Protein AF-A0A9X3WX62-F1 (afdb_monomer_lite)

pLDDT: mean 73.56, std 19.34, range [45.44, 95.88]

Radius of gyration: 12.81 Å; chains: 1; bounding box: 22×30×30 Å

Structure (mmCIF, N/CA/C/O backbone):
data_AF-A0A9X3WX62-F1
#
_entry.id   AF-A0A9X3WX62-F1
#
loop_
_atom_site.group_PDB
_atom_site.id
_atom_site.type_symbol
_atom_site.label_atom_id
_atom_site.label_alt_id
_atom_site.label_comp_id
_atom_site.label_asym_id
_atom_site.label_entity_id
_atom_site.label_seq_id
_atom_site.pdbx_PDB_ins_code
_atom_site.Cartn_x
_atom_site.Cartn_y
_atom_site.Cartn_z
_atom_site.occupancy
_atom_site.B_iso_or_equiv
_atom_site.auth_seq_id
_atom_site.auth_comp_id
_atom_site.auth_asym_id
_atom_site.auth_atom_id
_atom_site.pdbx_PDB_model_num
ATOM 1 N N . MET A 1 1 ? -2.533 -2.790 -15.055 1.00 56.28 1 MET A N 1
ATOM 2 C CA . MET A 1 1 ? -3.636 -2.712 -14.064 1.00 56.28 1 MET A CA 1
ATOM 3 C C . MET A 1 1 ? -3.329 -3.684 -12.925 1.00 56.28 1 MET A C 1
ATOM 5 O O . MET A 1 1 ? -3.693 -4.852 -12.999 1.00 56.28 1 MET A O 1
ATOM 9 N N . ILE A 1 2 ? -2.582 -3.222 -11.919 1.00 58.91 2 ILE A N 1
ATOM 10 C CA . ILE A 1 2 ? -2.352 -3.938 -10.659 1.00 58.91 2 ILE A CA 1
ATOM 11 C C . ILE A 1 2 ? -2.990 -3.077 -9.573 1.00 58.91 2 ILE A C 1
ATOM 13 O O . ILE A 1 2 ? -2.355 -2.214 -8.988 1.00 58.91 2 ILE A O 1
ATOM 17 N N . ASP A 1 3 ? -4.280 -3.292 -9.327 1.00 79.88 3 ASP A N 1
ATOM 18 C CA . ASP A 1 3 ? -4.960 -2.689 -8.173 1.00 79.88 3 ASP A CA 1
ATOM 19 C C . ASP A 1 3 ? -4.908 -3.628 -6.960 1.00 79.88 3 ASP A C 1
ATOM 21 O O . ASP A 1 3 ? -5.676 -3.479 -6.013 1.00 79.88 3 ASP A O 1
ATOM 25 N N . LEU A 1 4 ? -4.041 -4.649 -6.986 1.00 86.25 4 LEU A N 1
ATOM 26 C CA . LEU A 1 4 ? -3.939 -5.631 -5.909 1.00 86.25 4 LEU A CA 1
ATOM 27 C C . LEU A 1 4 ? -3.401 -4.982 -4.630 1.00 86.25 4 LEU A C 1
ATOM 29 O O . LEU A 1 4 ? -4.015 -5.146 -3.577 1.00 86.25 4 LEU A O 1
ATOM 33 N N . SER A 1 5 ? -2.313 -4.213 -4.724 1.00 90.19 5 SER A N 1
ATOM 34 C CA . SER A 1 5 ? -1.760 -3.438 -3.606 1.00 90.19 5 SER A CA 1
ATOM 35 C C . SER A 1 5 ? -2.798 -2.470 -3.032 1.00 90.19 5 SER A C 1
ATOM 37 O O . SER A 1 5 ? -3.058 -2.492 -1.826 1.00 90.19 5 SER A O 1
ATOM 39 N N . TRP A 1 6 ? -3.491 -1.712 -3.889 1.00 90.44 6 TRP A N 1
ATOM 40 C CA . TRP A 1 6 ? -4.574 -0.812 -3.472 1.00 90.44 6 TRP A CA 1
ATOM 41 C C . TRP A 1 6 ? -5.744 -1.547 -2.804 1.00 90.44 6 TRP A C 1
ATOM 43 O O . TRP A 1 6 ? -6.249 -1.114 -1.771 1.00 90.44 6 TRP A O 1
ATOM 53 N N . LYS A 1 7 ? -6.159 -2.695 -3.343 1.00 92.88 7 LYS A N 1
ATOM 54 C CA . LYS A 1 7 ? -7.270 -3.496 -2.813 1.00 92.88 7 LYS A CA 1
ATOM 55 C C . LYS A 1 7 ? -6.933 -4.163 -1.478 1.00 92.88 7 LYS A C 1
ATOM 57 O O . LYS A 1 7 ? -7.823 -4.348 -0.646 1.00 92.88 7 LYS A O 1
ATOM 62 N N . VAL A 1 8 ? -5.677 -4.547 -1.257 1.00 90.88 8 VAL A N 1
ATOM 63 C CA . VAL A 1 8 ? -5.210 -5.050 0.045 1.00 90.88 8 VAL A CA 1
ATOM 64 C C . VAL A 1 8 ? -5.198 -3.914 1.063 1.00 90.88 8 VAL A C 1
ATOM 66 O O . VAL A 1 8 ? -5.723 -4.082 2.167 1.00 90.88 8 VAL A O 1
ATOM 69 N N . PHE A 1 9 ? -4.698 -2.738 0.680 1.00 94.00 9 PHE A N 1
ATOM 70 C CA . PHE A 1 9 ? -4.731 -1.553 1.531 1.00 94.00 9 PHE A CA 1
ATOM 71 C C . PHE A 1 9 ? -6.162 -1.136 1.888 1.00 94.00 9 PHE A C 1
ATOM 73 O O . PHE A 1 9 ? -6.465 -0.963 3.064 1.00 94.00 9 PHE A O 1
ATOM 80 N N . SER A 1 10 ? -7.076 -1.063 0.917 1.00 94.19 10 SER A N 1
ATOM 81 C CA . SER A 1 10 ? -8.457 -0.625 1.163 1.00 94.19 10 SER A CA 1
ATOM 82 C C . SER A 1 10 ? -9.223 -1.547 2.116 1.00 94.19 10 SER A C 1
ATOM 84 O O . SER A 1 10 ? -10.180 -1.117 2.751 1.00 94.19 10 SER A O 1
ATOM 86 N N . GLN A 1 11 ? -8.838 -2.824 2.191 1.00 95.12 11 GLN A N 1
ATOM 87 C CA . GLN A 1 11 ? -9.462 -3.807 3.078 1.00 95.12 11 GLN A CA 1
ATOM 88 C C . GLN A 1 11 ? -8.812 -3.868 4.461 1.00 95.12 11 GLN A C 1
ATOM 90 O O . GLN A 1 11 ? -9.500 -4.137 5.442 1.00 95.12 11 GLN A O 1
ATOM 95 N N . THR A 1 12 ? -7.497 -3.661 4.547 1.00 95.00 12 THR A N 1
ATOM 96 C CA . THR A 1 12 ? -6.733 -3.901 5.784 1.00 95.00 12 THR A CA 1
ATOM 97 C C . THR A 1 12 ? -6.281 -2.622 6.479 1.00 95.00 12 THR A C 1
ATOM 99 O O . THR A 1 12 ? -5.974 -2.654 7.667 1.00 95.00 12 THR A O 1
ATOM 102 N N . GLY A 1 13 ? -6.200 -1.506 5.751 1.00 94.38 13 GLY A N 1
ATOM 103 C CA . GLY A 1 13 ? -5.590 -0.258 6.206 1.00 94.38 13 GLY A CA 1
ATOM 104 C C . GLY A 1 13 ? -4.101 -0.381 6.545 1.00 94.38 13 GLY A C 1
ATOM 105 O O . GLY A 1 13 ? -3.537 0.547 7.120 1.00 94.38 13 GLY A O 1
ATOM 106 N N . ASN A 1 14 ? -3.454 -1.511 6.235 1.00 95.81 14 ASN A N 1
ATOM 107 C CA . ASN A 1 14 ? -2.067 -1.746 6.611 1.00 95.81 14 ASN A CA 1
ATOM 108 C C . ASN A 1 14 ? -1.125 -1.064 5.608 1.00 95.81 14 ASN A C 1
ATOM 110 O O . ASN A 1 14 ? -0.932 -1.538 4.485 1.00 95.81 14 ASN A O 1
ATOM 114 N N . ILE A 1 15 ? -0.557 0.066 6.028 1.00 94.62 15 ILE A N 1
ATOM 115 C CA . ILE A 1 15 ? 0.316 0.893 5.192 1.00 94.62 15 ILE A CA 1
ATOM 116 C C . ILE A 1 15 ? 1.662 0.222 4.902 1.00 94.62 15 ILE A C 1
ATOM 118 O O . ILE A 1 15 ? 2.154 0.330 3.782 1.00 94.62 15 ILE A O 1
ATOM 122 N N . GLU A 1 16 ? 2.236 -0.523 5.853 1.00 95.88 16 GLU A N 1
ATOM 123 C CA . GLU A 1 16 ? 3.513 -1.214 5.633 1.00 95.88 16 GLU A CA 1
ATOM 124 C C . GLU A 1 16 ? 3.408 -2.240 4.496 1.00 95.88 16 GLU A C 1
ATOM 126 O O . GLU A 1 16 ? 4.255 -2.280 3.607 1.00 95.88 16 GLU A O 1
ATOM 131 N N . THR A 1 17 ? 2.334 -3.033 4.482 1.00 94.12 17 THR A N 1
ATOM 132 C CA . THR A 1 17 ? 2.081 -4.047 3.447 1.00 94.12 17 THR A CA 1
ATOM 133 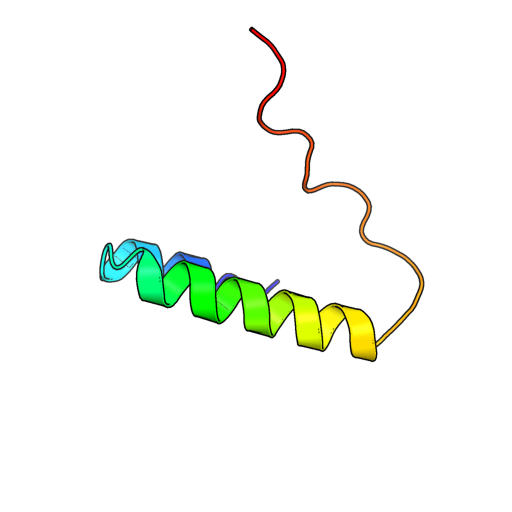C C . THR A 1 17 ? 1.892 -3.400 2.080 1.00 94.12 17 THR A C 1
ATOM 135 O O . THR A 1 17 ? 2.439 -3.883 1.093 1.00 94.12 17 THR A O 1
ATOM 138 N N . TYR A 1 18 ? 1.153 -2.289 2.017 1.00 93.62 18 TYR A N 1
ATOM 139 C CA . TYR A 1 18 ? 0.9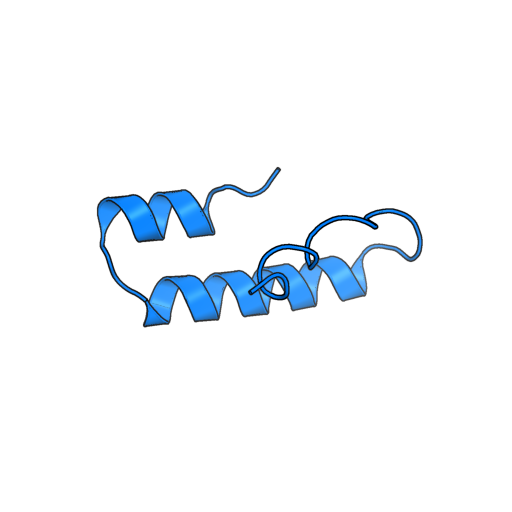74 -1.534 0.779 1.00 93.62 18 TYR A CA 1
ATOM 140 C C . TYR A 1 18 ? 2.311 -1.064 0.195 1.00 93.62 18 TYR A C 1
ATOM 142 O O . TYR A 1 18 ? 2.568 -1.281 -0.988 1.00 93.62 18 TYR A O 1
ATOM 150 N N . LEU A 1 19 ? 3.174 -0.469 1.025 1.00 93.88 19 LE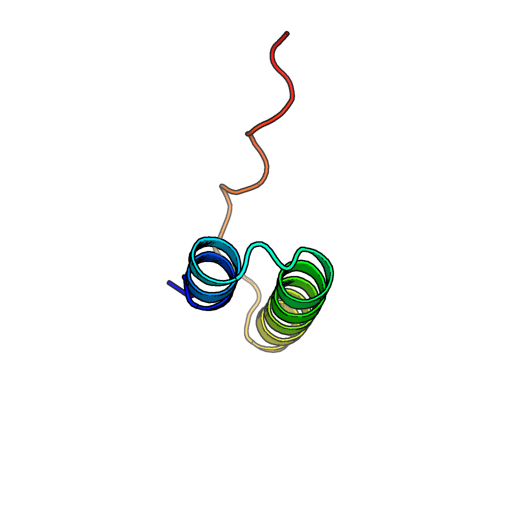U A N 1
ATOM 151 C CA . LEU A 1 19 ? 4.474 0.040 0.588 1.00 93.88 19 LEU A CA 1
ATOM 152 C C . LEU A 1 19 ? 5.395 -1.084 0.103 1.00 93.88 19 LEU A C 1
ATOM 154 O O . LEU A 1 19 ? 5.992 -0.950 -0.961 1.00 93.88 19 LEU A O 1
ATOM 158 N N . LEU A 1 20 ? 5.438 -2.214 0.817 1.00 93.81 20 LEU A N 1
ATOM 159 C CA . LEU A 1 20 ? 6.204 -3.392 0.394 1.00 93.81 20 LEU A CA 1
ATOM 160 C C . LEU A 1 20 ? 5.721 -3.937 -0.957 1.00 93.81 20 LEU A C 1
ATOM 162 O O . LEU A 1 20 ? 6.525 -4.286 -1.816 1.00 93.81 20 LEU A O 1
ATOM 166 N N . MET A 1 21 ? 4.403 -4.003 -1.165 1.00 91.56 21 MET A N 1
ATOM 167 C CA . MET A 1 21 ? 3.838 -4.450 -2.440 1.00 91.56 21 MET A CA 1
ATOM 168 C C . MET A 1 21 ? 4.151 -3.473 -3.577 1.00 91.56 21 MET A C 1
ATOM 170 O O . MET A 1 21 ? 4.491 -3.921 -4.667 1.00 91.56 21 MET A O 1
ATOM 174 N N . LYS A 1 22 ? 4.082 -2.158 -3.323 1.00 88.25 22 LYS A N 1
ATOM 175 C CA . LYS A 1 22 ? 4.461 -1.129 -4.302 1.00 88.25 22 LYS A CA 1
ATOM 176 C C . LYS A 1 22 ? 5.937 -1.214 -4.684 1.00 88.25 22 LYS A C 1
ATOM 178 O O . LYS A 1 22 ? 6.239 -1.087 -5.860 1.00 88.25 22 LYS A O 1
ATOM 183 N N . GLU A 1 23 ? 6.829 -1.446 -3.725 1.00 89.75 23 GLU A N 1
ATOM 184 C CA . GLU A 1 23 ? 8.264 -1.598 -3.991 1.00 89.75 23 GLU A CA 1
ATOM 185 C C . GLU A 1 23 ? 8.542 -2.813 -4.883 1.00 89.75 23 GLU A C 1
ATOM 187 O O . GLU A 1 23 ? 9.279 -2.706 -5.858 1.00 89.75 23 GLU A O 1
ATOM 192 N N . LEU A 1 24 ? 7.886 -3.946 -4.612 1.00 87.81 24 LEU A N 1
ATOM 193 C CA . LEU A 1 24 ? 7.980 -5.128 -5.468 1.00 87.81 24 LEU A CA 1
ATOM 194 C C . LEU A 1 24 ? 7.449 -4.853 -6.878 1.00 87.81 24 LEU A C 1
ATOM 196 O O . LEU A 1 24 ? 8.110 -5.219 -7.843 1.00 87.81 24 LEU A O 1
ATOM 200 N N . GLU A 1 25 ? 6.282 -4.212 -7.005 1.00 85.31 25 GLU A N 1
ATOM 201 C CA . GLU A 1 25 ? 5.725 -3.810 -8.306 1.00 85.31 25 GLU A CA 1
ATOM 202 C C . GLU A 1 25 ? 6.725 -2.960 -9.105 1.00 85.31 25 GLU A C 1
ATOM 204 O O . GLU A 1 25 ? 6.967 -3.274 -10.266 1.00 85.31 25 GLU A O 1
ATOM 209 N N . THR A 1 26 ? 7.367 -1.969 -8.475 1.00 81.69 26 THR A N 1
ATOM 210 C CA . THR A 1 26 ? 8.399 -1.138 -9.117 1.00 81.69 26 THR A CA 1
ATOM 211 C C . THR A 1 26 ? 9.593 -1.969 -9.596 1.00 81.69 26 THR A C 1
ATOM 213 O O . THR A 1 26 ? 10.034 -1.799 -10.728 1.00 81.69 26 THR A O 1
ATOM 216 N N . VAL A 1 27 ? 10.089 -2.905 -8.776 1.00 80.38 27 VAL A N 1
ATOM 217 C CA . VAL A 1 27 ? 11.212 -3.787 -9.154 1.00 80.38 27 VAL A CA 1
ATOM 218 C C . VAL A 1 27 ? 10.853 -4.658 -10.365 1.00 80.38 27 VAL A C 1
ATOM 220 O O . VAL A 1 27 ? 11.655 -4.802 -11.282 1.00 80.38 27 VAL A O 1
ATOM 223 N N . TYR A 1 28 ? 9.635 -5.208 -10.408 1.00 72.31 28 TYR A N 1
ATOM 224 C CA . TYR A 1 28 ? 9.176 -6.001 -11.554 1.00 72.31 28 TYR A CA 1
ATOM 225 C C . TYR A 1 28 ? 8.920 -5.155 -12.810 1.00 72.31 28 TYR A C 1
ATOM 227 O O . TYR A 1 28 ? 9.091 -5.661 -13.916 1.00 72.31 28 TYR A O 1
ATOM 235 N N . GLU A 1 29 ? 8.494 -3.898 -12.671 1.00 69.62 29 GLU A N 1
ATOM 236 C CA . GLU A 1 29 ? 8.308 -2.979 -13.802 1.00 69.62 29 GLU A CA 1
ATOM 237 C C . GLU A 1 29 ? 9.654 -2.568 -14.426 1.00 69.62 29 GLU A C 1
ATOM 239 O O . GLU A 1 29 ? 9.767 -2.527 -15.653 1.00 69.62 29 GLU A O 1
ATOM 244 N N . GLU A 1 30 ? 10.692 -2.355 -13.610 1.00 64.56 30 GLU A N 1
ATOM 245 C CA . GLU A 1 30 ? 12.046 -2.015 -14.078 1.00 64.56 30 GLU A CA 1
ATOM 246 C C . GLU A 1 30 ? 12.715 -3.146 -14.880 1.00 64.56 30 GLU A C 1
ATOM 248 O O . GLU A 1 30 ? 13.466 -2.875 -15.820 1.00 64.56 30 GLU A O 1
ATOM 253 N N . ASP A 1 31 ? 12.408 -4.408 -14.570 1.00 60.28 31 ASP A N 1
ATOM 254 C CA . ASP A 1 31 ? 13.008 -5.573 -15.229 1.00 60.28 31 ASP A CA 1
ATOM 255 C C . ASP A 1 31 ? 12.348 -5.953 -16.579 1.00 60.28 31 ASP A C 1
ATOM 257 O O . ASP A 1 31 ? 12.926 -6.742 -17.335 1.00 60.28 31 ASP A O 1
ATOM 261 N N . VAL A 1 32 ? 11.150 -5.437 -16.915 1.00 57.84 32 VAL A N 1
ATOM 262 C CA . VAL A 1 32 ? 10.317 -6.009 -18.003 1.00 57.84 32 VAL A CA 1
ATOM 263 C C . VAL A 1 32 ? 10.208 -5.169 -19.291 1.00 57.84 32 VAL A C 1
ATOM 265 O O . VAL A 1 32 ? 10.018 -5.784 -20.340 1.00 57.84 32 VAL A O 1
ATOM 268 N N . ALA A 1 33 ? 10.398 -3.842 -19.321 1.00 49.31 33 ALA A N 1
ATOM 269 C CA . ALA A 1 33 ? 10.593 -3.106 -20.591 1.00 49.31 33 ALA A CA 1
ATOM 270 C C . ALA A 1 33 ? 10.981 -1.624 -20.403 1.00 49.31 33 ALA A C 1
ATOM 272 O O . ALA A 1 33 ? 10.412 -0.953 -19.543 1.00 49.31 33 ALA A O 1
ATOM 273 N N . PRO A 1 34 ? 11.838 -1.055 -21.279 1.00 54.06 34 PRO A N 1
ATOM 274 C CA . PRO A 1 34 ? 11.791 0.367 -21.578 1.00 54.06 34 PRO A CA 1
ATOM 275 C C . PRO A 1 34 ? 10.578 0.647 -22.484 1.00 54.06 34 PRO A C 1
ATOM 277 O O . PRO A 1 34 ? 10.272 -0.142 -23.372 1.00 54.06 34 PRO A O 1
ATOM 280 N N . GLU A 1 35 ? 9.973 1.818 -22.303 1.00 52.78 35 GLU A N 1
ATOM 281 C CA . GLU A 1 35 ? 8.868 2.403 -23.082 1.00 52.78 35 GLU A CA 1
ATOM 282 C C . GLU A 1 35 ? 7.445 2.178 -22.528 1.00 52.78 35 GLU A C 1
ATOM 284 O O . GLU A 1 35 ? 6.924 1.071 -22.466 1.00 52.78 35 GLU A O 1
ATOM 289 N N . VAL A 1 36 ? 6.833 3.334 -22.223 1.00 50.16 36 VAL A N 1
ATOM 290 C CA . VAL A 1 36 ? 5.422 3.671 -21.951 1.00 50.16 36 VAL A CA 1
ATOM 291 C C . VAL A 1 36 ? 4.785 3.278 -20.608 1.00 50.16 36 VAL A C 1
ATOM 293 O O . VAL A 1 36 ? 3.956 2.386 -20.540 1.00 50.16 36 VAL A O 1
ATOM 296 N N . GLU A 1 37 ? 4.999 4.120 -19.590 1.00 47.81 37 GLU A N 1
ATOM 297 C CA . GLU A 1 37 ? 3.892 4.705 -18.803 1.00 47.81 37 GLU A CA 1
ATOM 298 C C . GLU A 1 37 ? 4.351 6.044 -18.181 1.00 47.81 37 GLU A C 1
ATOM 300 O O . GLU A 1 37 ? 4.762 6.151 -17.029 1.00 47.81 37 GLU A O 1
ATOM 305 N N . GLY A 1 38 ? 4.332 7.101 -19.004 1.00 46.16 38 GLY A N 1
ATOM 306 C CA . GLY A 1 38 ? 4.137 8.455 -18.487 1.00 46.16 38 GLY A CA 1
ATOM 307 C C . GLY A 1 38 ? 2.714 8.577 -17.931 1.00 46.16 38 GLY A C 1
ATOM 308 O O . GLY A 1 38 ? 1.819 7.909 -18.429 1.00 46.16 38 GLY A O 1
ATOM 309 N N . GLU A 1 39 ? 2.531 9.441 -16.931 1.00 50.16 39 GLU A N 1
ATOM 310 C CA . GLU A 1 39 ? 1.318 9.630 -16.106 1.00 50.16 39 GLU A CA 1
ATOM 311 C C . GLU A 1 39 ? 1.153 8.672 -14.913 1.00 50.16 39 GLU A C 1
ATOM 313 O O . GLU A 1 39 ? 0.281 7.809 -14.908 1.00 50.16 39 GLU A O 1
ATOM 318 N N . LYS A 1 40 ? 1.906 8.897 -13.823 1.00 51.97 40 LYS A N 1
ATOM 319 C CA . LYS A 1 40 ? 1.404 8.603 -12.456 1.00 51.97 40 LYS A CA 1
ATOM 320 C C . LYS A 1 40 ? 2.090 9.340 -11.299 1.00 51.97 40 LYS A C 1
ATOM 322 O O . LYS A 1 40 ? 1.913 8.960 -10.147 1.00 51.97 40 LYS A O 1
ATOM 327 N N . ALA A 1 41 ? 2.811 10.427 -11.578 1.00 48.84 41 ALA A N 1
ATOM 328 C CA . ALA A 1 41 ? 3.411 11.283 -10.548 1.00 48.84 41 ALA A CA 1
AT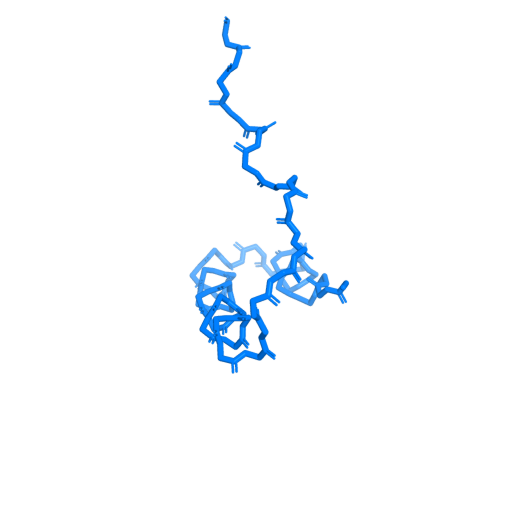OM 329 C C . ALA A 1 41 ? 3.051 12.774 -10.708 1.00 48.84 41 ALA A C 1
ATOM 331 O O . ALA A 1 41 ? 3.829 13.643 -10.333 1.00 48.84 41 ALA A O 1
ATOM 332 N N . GLU A 1 42 ? 1.863 13.086 -11.237 1.00 47.84 42 GLU A N 1
ATOM 333 C CA . GLU A 1 42 ? 1.277 14.435 -11.166 1.00 47.84 42 GLU A CA 1
ATOM 334 C C . GLU A 1 42 ? 0.052 14.446 -10.245 1.00 47.84 42 GLU A C 1
ATOM 336 O O . GLU A 1 42 ? -1.042 14.827 -10.639 1.00 47.84 42 GLU A O 1
A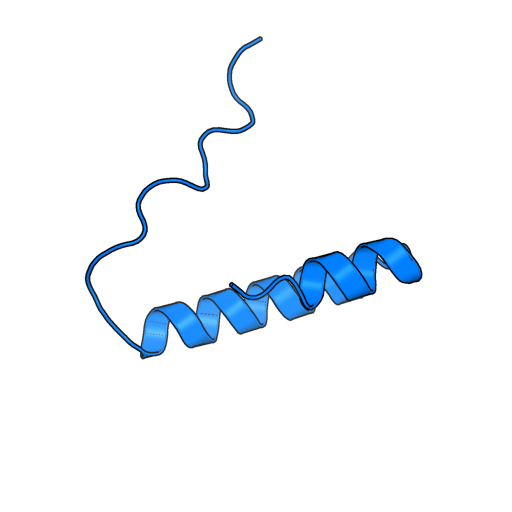TOM 341 N N . LEU A 1 43 ? 0.208 13.999 -9.000 1.00 54.66 43 LEU A N 1
ATOM 342 C CA . LEU A 1 43 ? -0.796 14.208 -7.955 1.00 54.66 43 LEU A CA 1
ATOM 343 C C . LEU A 1 43 ? -0.086 14.486 -6.626 1.00 54.66 43 LEU A C 1
ATOM 345 O O . LEU A 1 43 ? -0.150 13.642 -5.750 1.00 54.66 43 LEU A O 1
ATOM 349 N N . ASP A 1 44 ? 0.661 15.596 -6.519 1.00 53.62 44 ASP A N 1
ATOM 350 C CA . ASP A 1 44 ? 0.771 16.398 -5.274 1.00 53.62 44 ASP A CA 1
ATOM 351 C C . ASP A 1 44 ? 1.681 17.642 -5.423 1.00 53.62 44 ASP A C 1
ATOM 353 O O . ASP A 1 44 ? 2.574 17.891 -4.620 1.00 53.62 44 ASP A O 1
ATOM 357 N N . THR A 1 45 ? 1.467 18.482 -6.446 1.00 48.25 45 THR A N 1
ATOM 358 C CA . THR A 1 45 ? 1.989 19.865 -6.395 1.00 48.25 45 THR A CA 1
ATOM 359 C C . THR A 1 45 ? 1.078 20.841 -7.136 1.00 48.25 45 THR A C 1
ATOM 361 O O . THR A 1 45 ? 1.418 21.371 -8.192 1.00 48.25 45 THR A O 1
ATOM 364 N N . LYS A 1 46 ? -0.103 21.117 -6.582 1.00 45.44 46 LYS A N 1
ATOM 365 C CA . LYS A 1 46 ? -0.775 22.395 -6.850 1.00 45.44 46 LYS A CA 1
ATOM 366 C C . LYS A 1 46 ? -1.569 22.842 -5.627 1.00 45.44 46 LYS A C 1
ATOM 368 O O . LYS A 1 46 ? -2.778 22.651 -5.548 1.00 45.44 46 LYS A O 1
ATOM 373 N N . MET A 1 47 ? -0.822 23.380 -4.664 1.00 46.59 47 MET A N 1
ATOM 374 C CA . MET A 1 47 ? -1.315 24.369 -3.704 1.00 46.59 47 MET A CA 1
ATOM 375 C C . MET A 1 47 ? -1.498 25.719 -4.405 1.00 46.59 47 MET A C 1
ATOM 377 O O . MET A 1 47 ? -0.749 25.976 -5.378 1.00 46.59 47 MET A O 1
#

Foldseek 3Di:
DCCVLVVVCVVPVDPVSS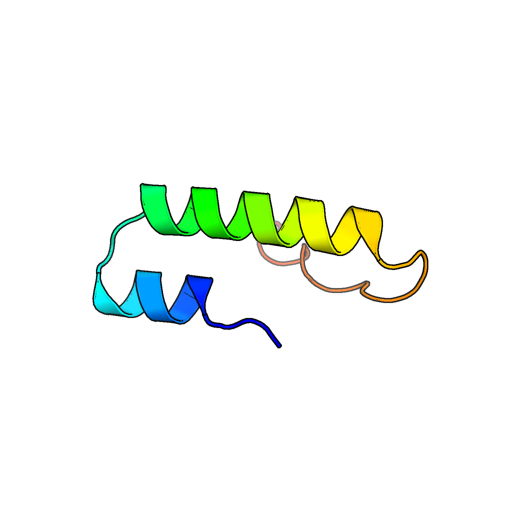VVVVVVVVVVVVVPDPDDDDDDPPPDDDD

Organism: NCBI:txid2950438

InterPro domains:
  IPR025617 YqzL-like protein [PF14006] (3-45)

Secondary structure (DSSP, 8-state):
---HHHHHHHHH--HHHHHHHHHHHHHHHHHH-SS----SS-SS---

Sequence (47 aa):
MIDLSWKVFSQTGNIETYLLMKELETVYEEDVAPEVEGEKAELDTKM